Protein AF-A0A914ZZP0-F1 (afdb_monomer)

pLDDT: mean 85.11, std 11.02, range [35.97, 95.25]

Structure (mmCIF, N/CA/C/O backbone):
data_AF-A0A914ZZP0-F1
#
_entry.id   AF-A0A914ZZP0-F1
#
loop_
_atom_site.group_PDB
_atom_site.id
_atom_site.type_symbol
_atom_site.label_atom_id
_atom_site.label_alt_id
_atom_site.label_comp_id
_atom_site.label_asym_id
_atom_site.label_entity_id
_atom_site.label_seq_id
_atom_site.pdbx_PDB_ins_code
_atom_site.Cartn_x
_atom_site.Cartn_y
_atom_site.Cartn_z
_atom_site.occupancy
_atom_site.B_iso_or_equiv
_atom_site.auth_seq_id
_atom_site.auth_comp_id
_atom_site.auth_asym_id
_atom_site.auth_atom_id
_atom_site.pdbx_PDB_model_num
ATOM 1 N N . MET A 1 1 ? -9.131 -0.168 -4.272 1.00 83.88 1 MET A N 1
ATOM 2 C CA . MET A 1 1 ? -9.014 -1.248 -3.265 1.00 83.88 1 MET A CA 1
ATOM 3 C C . MET A 1 1 ? -10.002 -0.970 -2.148 1.00 83.88 1 MET A C 1
ATOM 5 O O . MET A 1 1 ? -10.079 0.170 -1.717 1.00 83.88 1 MET A O 1
ATOM 9 N N . ASN A 1 2 ? -10.750 -1.980 -1.707 1.00 89.81 2 ASN A N 1
ATOM 10 C CA . ASN A 1 2 ? -11.631 -1.887 -0.542 1.00 89.81 2 ASN A CA 1
ATOM 11 C C . ASN A 1 2 ? -11.095 -2.839 0.537 1.00 89.81 2 ASN A C 1
ATOM 13 O O . ASN A 1 2 ? -10.783 -3.990 0.228 1.00 89.81 2 ASN A O 1
ATOM 17 N N . VAL A 1 3 ? -10.937 -2.344 1.760 1.00 90.50 3 VAL A N 1
ATOM 18 C CA . VAL A 1 3 ? -10.485 -3.109 2.919 1.00 90.50 3 VAL A CA 1
ATOM 19 C C . VAL A 1 3 ? -11.496 -2.922 4.034 1.00 90.50 3 VAL A C 1
ATOM 21 O O . VAL A 1 3 ? -11.694 -1.812 4.516 1.00 90.50 3 VAL A O 1
ATOM 24 N N . ASN A 1 4 ? -12.059 -4.037 4.485 1.00 94.06 4 ASN A N 1
ATOM 25 C CA . ASN A 1 4 ? -12.848 -4.094 5.704 1.00 94.06 4 ASN A CA 1
ATOM 26 C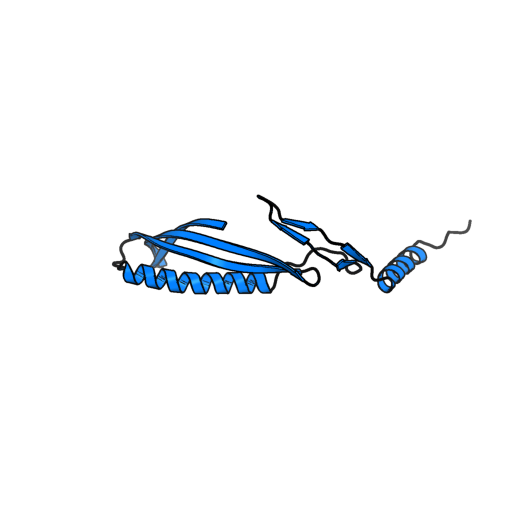 C . ASN A 1 4 ? -12.067 -4.869 6.759 1.00 94.06 4 ASN A C 1
ATOM 28 O O . ASN A 1 4 ? -11.468 -5.904 6.457 1.00 94.06 4 ASN A O 1
ATOM 32 N N . GLY A 1 5 ? -12.059 -4.374 7.990 1.00 92.81 5 GLY A N 1
ATOM 33 C CA . GLY A 1 5 ? -11.268 -4.975 9.055 1.00 92.81 5 GLY A CA 1
ATOM 34 C C . GLY A 1 5 ? -11.779 -4.661 10.449 1.00 92.81 5 GLY A C 1
ATOM 35 O O . GLY A 1 5 ? -12.698 -3.868 10.640 1.00 92.81 5 GLY A O 1
ATOM 36 N N . LEU A 1 6 ? -11.148 -5.301 11.430 1.00 93.44 6 LEU A N 1
ATOM 37 C CA . LEU A 1 6 ? -11.364 -5.046 12.847 1.00 93.44 6 LEU A CA 1
ATOM 38 C C . LEU A 1 6 ? -10.062 -4.556 13.473 1.00 93.44 6 LEU A C 1
ATOM 40 O O . LEU A 1 6 ? -9.005 -5.158 13.284 1.00 93.44 6 LEU A O 1
ATOM 44 N N . ILE A 1 7 ? -10.152 -3.479 14.242 1.00 90.69 7 ILE A N 1
ATOM 45 C CA . ILE A 1 7 ? -9.053 -2.919 15.021 1.00 90.69 7 ILE A CA 1
ATOM 46 C C . ILE A 1 7 ? -9.327 -3.219 16.487 1.00 90.69 7 ILE A C 1
ATOM 48 O O . ILE A 1 7 ? -10.358 -2.827 17.029 1.00 90.69 7 ILE A O 1
ATOM 52 N N . PHE A 1 8 ? -8.386 -3.893 17.139 1.00 90.75 8 PHE A N 1
ATOM 53 C CA . PHE A 1 8 ? -8.476 -4.243 18.552 1.00 90.75 8 PHE A CA 1
ATOM 54 C C . PHE A 1 8 ? -7.493 -3.394 19.352 1.00 90.75 8 PHE A C 1
ATOM 56 O O . PHE A 1 8 ? -6.283 -3.456 19.128 1.00 90.75 8 PHE A O 1
ATOM 63 N N . ILE A 1 9 ? -8.006 -2.629 20.311 1.00 89.19 9 ILE A N 1
ATOM 64 C CA . ILE A 1 9 ? -7.194 -1.832 21.229 1.00 89.19 9 ILE A CA 1
ATOM 65 C C . ILE A 1 9 ? -7.040 -2.600 22.532 1.00 89.19 9 ILE A C 1
ATOM 67 O O . ILE A 1 9 ? -8.022 -3.053 23.125 1.00 89.19 9 ILE A O 1
ATOM 71 N N . TYR A 1 10 ? -5.799 -2.715 22.994 1.00 89.56 10 TYR A N 1
ATOM 72 C CA . TYR A 1 10 ? -5.459 -3.374 24.245 1.00 89.56 10 TYR A CA 1
ATOM 73 C C . TYR A 1 10 ? -4.744 -2.407 25.175 1.00 89.56 10 TYR A C 1
ATOM 75 O O . TYR A 1 10 ? -3.919 -1.611 24.736 1.00 89.56 10 TYR A O 1
ATOM 83 N N . VAL A 1 11 ? -5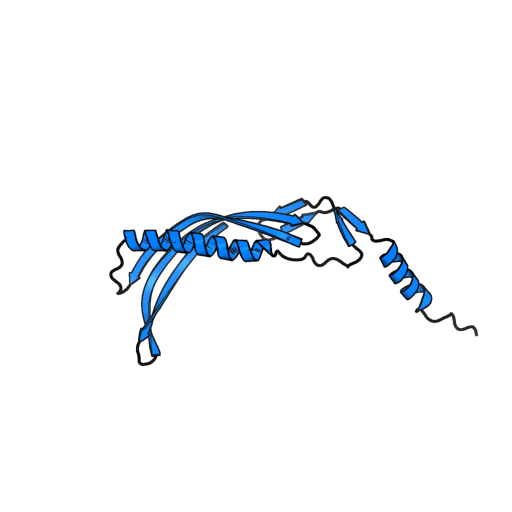.049 -2.518 26.462 1.00 87.62 11 VAL A N 1
ATOM 84 C CA . VAL A 1 11 ? -4.380 -1.795 27.540 1.00 87.62 11 VAL A CA 1
ATOM 85 C C . VAL A 1 11 ? -3.600 -2.808 28.370 1.00 87.62 11 VAL A C 1
ATOM 87 O O . VAL A 1 11 ? -4.066 -3.928 28.604 1.00 87.62 11 VAL A O 1
ATOM 90 N N . PHE A 1 12 ? -2.401 -2.415 28.784 1.00 88.19 12 PHE A N 1
ATOM 91 C CA . PHE A 1 12 ? -1.553 -3.188 29.681 1.00 88.19 12 PHE A CA 1
ATOM 92 C C . PHE A 1 12 ? -1.611 -2.552 31.067 1.00 88.19 12 PHE A C 1
ATOM 94 O O . PHE A 1 12 ? -1.337 -1.364 31.211 1.00 88.19 12 PHE A O 1
ATOM 101 N N . ASN A 1 13 ? -1.980 -3.342 32.074 1.00 84.62 13 ASN A N 1
ATOM 102 C CA . ASN A 1 13 ? -1.911 -2.911 33.472 1.00 84.62 13 ASN A CA 1
ATOM 103 C C . ASN A 1 13 ? -0.490 -3.103 34.032 1.00 84.62 13 ASN A C 1
ATOM 105 O O . ASN A 1 13 ? 0.334 -3.769 33.408 1.00 84.62 13 ASN A O 1
ATOM 109 N N . GLU A 1 14 ? -0.228 -2.594 35.241 1.00 81.75 14 GLU A N 1
ATOM 110 C CA . GLU A 1 14 ? 1.070 -2.693 35.942 1.00 81.75 14 GLU A CA 1
ATOM 111 C C . GLU A 1 14 ? 1.612 -4.133 36.033 1.00 81.75 14 GLU A C 1
ATOM 113 O O . GLU A 1 14 ? 2.813 -4.362 35.926 1.00 81.75 14 GLU A O 1
ATOM 118 N N . ASN A 1 15 ? 0.723 -5.129 36.098 1.00 84.31 15 ASN A N 1
ATOM 119 C CA . ASN A 1 15 ? 1.085 -6.552 36.113 1.00 84.31 15 ASN A CA 1
ATOM 120 C C . ASN A 1 15 ? 1.323 -7.150 34.708 1.00 84.31 15 ASN A C 1
ATOM 122 O O . ASN A 1 15 ? 1.312 -8.368 34.551 1.00 84.31 15 ASN A O 1
ATOM 126 N N . SER A 1 16 ? 1.461 -6.323 33.665 1.00 80.31 16 SER A N 1
ATOM 127 C CA . SER A 1 16 ? 1.599 -6.729 32.252 1.00 80.31 16 SER A CA 1
ATOM 128 C C . SER A 1 16 ? 0.444 -7.578 31.696 1.00 80.31 16 SER A C 1
ATOM 130 O O . SER A 1 16 ? 0.549 -8.172 30.623 1.00 80.31 16 SER A O 1
ATOM 132 N N . VAL A 1 17 ? -0.695 -7.624 32.392 1.00 85.62 17 VAL A N 1
ATOM 133 C CA . VAL A 1 17 ? -1.891 -8.323 31.915 1.00 85.62 17 VAL A CA 1
ATOM 134 C C . VAL A 1 17 ? -2.544 -7.490 30.815 1.00 85.62 17 VAL A C 1
ATOM 136 O O . VAL A 1 17 ? -2.946 -6.346 31.038 1.00 85.62 17 VAL A O 1
ATOM 139 N N . ARG A 1 18 ? -2.656 -8.084 29.623 1.00 87.56 18 ARG A N 1
ATOM 140 C CA . ARG A 1 18 ? -3.298 -7.489 28.448 1.00 87.56 18 ARG A CA 1
ATOM 141 C C . ARG A 1 18 ? -4.816 -7.588 28.581 1.00 87.56 18 ARG A C 1
ATOM 143 O O . ARG A 1 18 ? -5.365 -8.687 28.579 1.00 87.56 18 ARG A O 1
ATOM 150 N N . ARG A 1 19 ? -5.505 -6.449 28.618 1.00 86.50 19 ARG A N 1
ATOM 151 C CA . ARG A 1 19 ? -6.971 -6.384 28.580 1.00 86.50 19 ARG A CA 1
ATOM 152 C C . ARG A 1 19 ? -7.431 -5.686 27.310 1.00 86.50 19 ARG A C 1
ATOM 154 O O . ARG A 1 19 ? -6.927 -4.622 26.964 1.00 86.50 19 ARG A O 1
ATOM 161 N N . GLN A 1 20 ? -8.399 -6.276 26.613 1.00 87.62 20 GLN A N 1
ATOM 162 C CA . GLN A 1 20 ? -9.037 -5.618 25.476 1.00 87.62 20 GLN A CA 1
ATOM 163 C C . GLN A 1 20 ? -9.868 -4.438 25.976 1.00 87.62 20 GLN A C 1
ATOM 165 O O . GLN A 1 20 ? -10.726 -4.594 26.846 1.00 87.62 20 GLN A O 1
ATOM 170 N N . ALA A 1 21 ? -9.594 -3.265 25.427 1.00 87.12 21 ALA A N 1
ATOM 171 C CA . ALA A 1 21 ? -10.208 -2.020 25.846 1.00 87.12 21 ALA A CA 1
ATOM 172 C C . ALA A 1 21 ? -11.302 -1.570 24.871 1.00 87.12 21 ALA A C 1
ATOM 174 O O . ALA A 1 21 ? -12.359 -1.117 25.314 1.00 87.12 21 ALA A O 1
ATOM 175 N N . ALA A 1 22 ? -11.092 -1.767 23.565 1.00 89.25 22 ALA A N 1
ATOM 176 C CA . ALA A 1 22 ? -12.081 -1.468 22.533 1.00 89.25 22 ALA A CA 1
ATOM 177 C C . ALA A 1 22 ? -11.863 -2.284 21.249 1.00 89.25 22 ALA A C 1
ATOM 179 O O . ALA A 1 22 ? -10.765 -2.782 20.991 1.00 89.25 22 ALA A O 1
ATOM 180 N N . VAL A 1 23 ? -12.921 -2.391 20.447 1.00 91.94 23 VAL A N 1
ATOM 181 C CA . VAL A 1 23 ? -12.940 -2.944 19.091 1.00 91.94 23 VAL A CA 1
ATOM 182 C C . VAL A 1 23 ? -13.608 -1.940 18.166 1.00 91.94 23 VAL A C 1
ATOM 184 O O . VAL A 1 23 ? -14.732 -1.504 18.433 1.00 91.94 23 VAL A O 1
ATOM 187 N N . PHE A 1 24 ? -12.939 -1.634 17.060 1.00 92.44 24 PHE A N 1
ATOM 188 C CA . PHE A 1 24 ? -13.458 -0.787 15.995 1.00 92.44 24 PHE A CA 1
ATOM 189 C C . PHE A 1 24 ? -13.586 -1.569 14.695 1.00 92.44 24 PHE A C 1
ATOM 191 O O . PHE A 1 24 ? -12.719 -2.374 14.363 1.00 92.44 24 PHE A O 1
ATOM 198 N N . GLY A 1 25 ? -14.656 -1.314 13.954 1.00 93.25 25 GLY A N 1
ATOM 199 C CA . GLY A 1 25 ? -14.767 -1.684 12.553 1.00 93.25 25 GLY A CA 1
ATOM 200 C C . GLY A 1 25 ? -14.069 -0.638 11.697 1.00 93.25 25 GLY A C 1
ATOM 201 O O . GLY A 1 25 ? -14.241 0.556 11.932 1.00 93.25 25 GLY A O 1
ATOM 202 N N . LEU A 1 26 ? -13.293 -1.093 10.721 1.00 94.69 26 LEU A N 1
ATOM 203 C CA . LEU A 1 26 ? -12.643 -0.268 9.710 1.00 94.69 26 LEU A CA 1
ATOM 204 C C . LEU A 1 26 ? -13.269 -0.572 8.349 1.00 94.69 26 LEU A C 1
ATOM 206 O O . LEU A 1 26 ? -13.280 -1.732 7.940 1.00 94.69 26 LEU A O 1
ATOM 210 N N . ASP A 1 27 ? -13.715 0.467 7.650 1.00 94.62 27 ASP A N 1
ATOM 211 C CA . ASP A 1 27 ? -14.065 0.436 6.226 1.00 94.62 27 ASP A CA 1
ATOM 212 C C . ASP A 1 27 ? -13.192 1.462 5.494 1.00 94.62 27 ASP A C 1
ATOM 214 O O . ASP A 1 27 ? -13.243 2.667 5.764 1.00 94.62 27 ASP A O 1
ATOM 218 N N . LEU A 1 28 ? -12.348 0.968 4.593 1.00 94.06 28 LEU A N 1
ATOM 219 C CA . LEU A 1 28 ? -11.346 1.743 3.881 1.00 94.06 28 LEU A CA 1
ATOM 220 C C . LEU A 1 28 ? -11.484 1.535 2.376 1.00 94.06 28 LEU A C 1
ATOM 222 O O . LEU A 1 28 ? -11.455 0.411 1.877 1.00 94.06 28 LEU A O 1
ATOM 226 N N . VAL A 1 29 ? -11.544 2.638 1.632 1.00 94.69 29 VAL A N 1
ATOM 227 C CA . VAL A 1 29 ? -11.458 2.649 0.171 1.00 94.69 29 VAL A CA 1
ATOM 228 C C . VAL A 1 29 ? -10.250 3.478 -0.234 1.00 94.69 29 VAL A C 1
ATOM 230 O O . VAL A 1 29 ? -10.070 4.613 0.207 1.00 94.69 29 VAL A O 1
ATO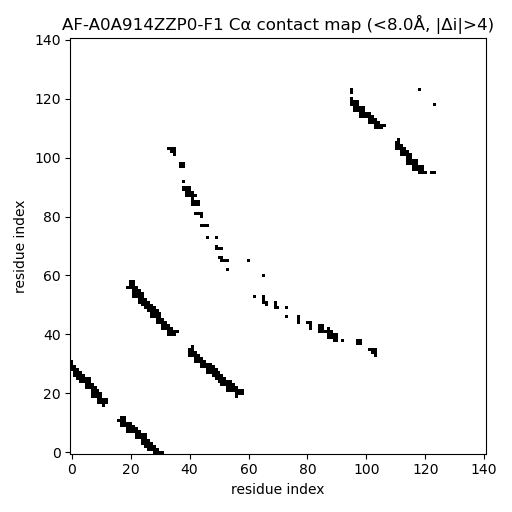M 233 N N . ALA A 1 30 ? -9.397 2.873 -1.052 1.00 93.31 30 ALA A N 1
ATOM 234 C CA . ALA A 1 30 ? -8.140 3.447 -1.491 1.00 93.31 30 ALA A CA 1
ATOM 235 C C . ALA A 1 30 ? -7.968 3.313 -3.001 1.00 93.31 30 ALA A C 1
ATOM 237 O O . ALA A 1 30 ? -8.109 2.223 -3.564 1.00 93.31 30 ALA A O 1
ATOM 238 N N . ASP A 1 31 ? -7.567 4.402 -3.632 1.00 91.88 31 ASP A N 1
ATOM 239 C CA . ASP A 1 31 ? -7.214 4.482 -5.037 1.00 91.88 31 ASP A CA 1
ATOM 240 C C . ASP A 1 31 ? -5.696 4.462 -5.167 1.00 91.88 31 ASP A C 1
ATOM 242 O O . ASP A 1 31 ? -4.980 5.171 -4.462 1.00 91.88 31 ASP A O 1
ATOM 246 N N . THR A 1 32 ? -5.183 3.590 -6.032 1.00 89.06 32 THR A N 1
ATOM 247 C CA . THR A 1 32 ? -3.742 3.392 -6.214 1.00 89.06 32 THR A CA 1
ATOM 248 C C . THR A 1 32 ? -3.366 3.687 -7.651 1.00 89.06 32 THR A C 1
ATOM 250 O O . THR A 1 32 ? -3.980 3.174 -8.581 1.00 89.06 32 THR A O 1
ATOM 253 N N . THR A 1 33 ? -2.320 4.483 -7.827 1.00 89.31 33 THR A N 1
ATOM 254 C CA . THR A 1 33 ? -1.711 4.770 -9.124 1.00 89.31 33 THR A CA 1
ATOM 255 C C . THR A 1 33 ? -0.265 4.309 -9.088 1.00 89.31 33 THR A C 1
ATOM 257 O O . THR A 1 33 ? 0.481 4.675 -8.180 1.00 89.31 33 THR A O 1
ATOM 260 N N . LEU A 1 34 ? 0.130 3.478 -10.049 1.00 89.69 34 LEU A N 1
ATOM 261 C CA . LEU A 1 34 ? 1.498 2.986 -10.183 1.00 89.69 34 LEU A CA 1
ATOM 262 C C . LEU A 1 34 ? 2.090 3.478 -11.506 1.00 89.69 34 LEU A C 1
ATOM 264 O O . LEU A 1 34 ? 1.382 3.580 -12.504 1.00 89.69 34 LEU A O 1
ATOM 268 N N . HIS A 1 35 ? 3.383 3.780 -11.520 1.00 88.75 35 HIS A N 1
ATOM 269 C CA . HIS A 1 35 ? 4.111 4.180 -12.723 1.00 88.75 35 HIS A CA 1
ATOM 270 C C . HIS A 1 35 ? 5.559 3.697 -12.667 1.00 88.75 35 HIS A C 1
ATOM 272 O O . HIS A 1 35 ? 6.102 3.443 -11.594 1.00 88.75 35 HIS A O 1
ATOM 278 N N . VAL A 1 36 ? 6.206 3.580 -13.825 1.00 89.25 36 VAL A N 1
ATOM 279 C CA . VAL A 1 36 ? 7.592 3.104 -13.915 1.00 89.25 36 VAL A CA 1
ATOM 280 C C . VAL A 1 36 ? 8.535 4.259 -14.209 1.00 89.25 36 VAL A C 1
ATOM 282 O O . VAL A 1 36 ? 8.320 5.036 -15.138 1.00 89.25 36 VAL A O 1
ATOM 285 N N . LYS A 1 37 ? 9.612 4.362 -13.429 1.00 87.31 37 LYS A N 1
ATOM 286 C CA . LYS A 1 37 ? 10.679 5.346 -13.621 1.00 87.31 37 LYS A CA 1
ATOM 287 C C . LYS A 1 37 ? 12.030 4.685 -13.392 1.00 87.31 37 LYS A C 1
ATOM 289 O O . LYS A 1 37 ? 12.282 4.175 -12.309 1.00 87.31 37 LYS A O 1
ATOM 294 N N . LYS A 1 38 ? 12.917 4.734 -14.394 1.00 83.81 38 LYS A N 1
ATOM 295 C CA . LYS A 1 38 ? 14.291 4.189 -14.312 1.00 83.81 38 LYS A CA 1
ATOM 296 C C . LYS A 1 38 ? 14.334 2.753 -13.759 1.00 83.81 38 LYS A C 1
ATOM 298 O O . LYS A 1 38 ? 15.117 2.457 -12.866 1.00 83.81 38 LYS A O 1
ATOM 303 N N . SER A 1 39 ? 13.460 1.888 -14.274 1.00 85.50 39 SER A N 1
ATOM 304 C CA . SER A 1 39 ? 13.354 0.485 -13.843 1.00 85.50 39 SER A CA 1
ATOM 305 C C . SER A 1 39 ? 12.891 0.274 -12.398 1.00 85.50 39 SER A C 1
ATOM 307 O O . SER A 1 39 ? 13.017 -0.826 -11.872 1.00 85.50 39 SER A O 1
ATOM 309 N N . THR A 1 40 ? 12.308 1.293 -11.772 1.00 89.94 40 THR A N 1
ATOM 310 C CA . THR A 1 40 ? 11.641 1.194 -10.473 1.00 89.94 40 THR A CA 1
ATOM 311 C C . THR A 1 40 ? 10.155 1.455 -10.660 1.00 89.94 40 THR A C 1
ATOM 313 O O . THR A 1 40 ? 9.763 2.424 -11.315 1.00 89.94 40 THR A O 1
ATOM 316 N N . ILE A 1 41 ? 9.322 0.593 -10.084 1.00 91.19 41 ILE A N 1
ATOM 317 C CA . ILE A 1 41 ? 7.880 0.801 -9.988 1.00 91.19 41 ILE A CA 1
ATOM 318 C C . ILE A 1 41 ? 7.631 1.702 -8.784 1.00 91.19 41 ILE A C 1
ATOM 320 O O . ILE A 1 41 ? 7.907 1.329 -7.647 1.00 91.19 41 ILE A O 1
ATOM 324 N N . LEU A 1 42 ? 7.117 2.893 -9.047 1.00 92.81 42 LEU A N 1
ATOM 325 C CA . LEU A 1 42 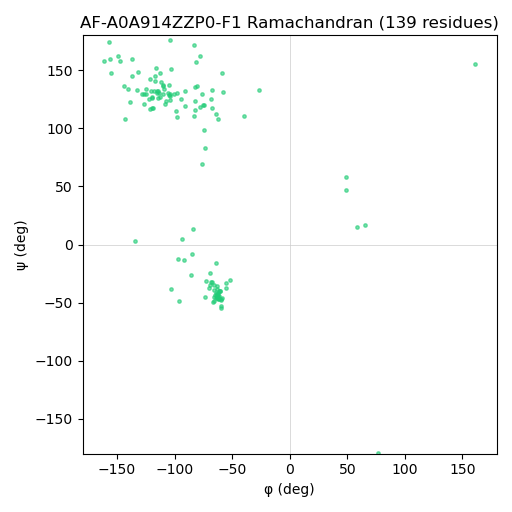? 6.720 3.873 -8.051 1.00 92.81 42 LEU A CA 1
ATOM 326 C C . LEU A 1 42 ? 5.202 3.868 -7.921 1.00 92.81 42 LEU A C 1
ATOM 328 O O . LEU A 1 42 ? 4.485 3.588 -8.884 1.00 92.81 42 LEU A O 1
ATOM 332 N N . GLY A 1 43 ? 4.707 4.214 -6.741 1.00 91.56 43 GLY A N 1
ATOM 333 C CA . GLY A 1 43 ? 3.276 4.256 -6.483 1.00 91.56 43 GLY A CA 1
ATOM 334 C C . GLY A 1 43 ? 2.834 5.475 -5.695 1.00 91.56 43 GLY A C 1
ATOM 335 O O . GLY A 1 43 ? 3.617 6.117 -4.995 1.00 91.56 43 GLY A O 1
ATOM 336 N N . LYS A 1 44 ? 1.543 5.767 -5.799 1.00 93.06 44 LYS A N 1
ATOM 337 C CA . LYS A 1 44 ? 0.834 6.713 -4.947 1.00 93.06 44 LYS A CA 1
ATOM 338 C C . LYS A 1 44 ? -0.544 6.155 -4.621 1.00 93.06 44 LYS A C 1
ATOM 340 O O . LYS A 1 44 ? -1.263 5.704 -5.511 1.00 93.06 44 LYS A O 1
ATOM 345 N N . VAL A 1 45 ? -0.898 6.226 -3.349 1.00 93.19 45 VAL A N 1
ATOM 346 C CA . VAL A 1 45 ? -2.198 5.875 -2.794 1.00 93.19 45 VAL A CA 1
ATOM 347 C C . VAL A 1 45 ? -2.909 7.138 -2.329 1.00 93.19 45 VAL A C 1
ATOM 349 O O . VAL A 1 45 ? -2.316 8.017 -1.694 1.00 93.19 45 VAL A O 1
ATOM 352 N N . THR A 1 46 ? -4.199 7.199 -2.626 1.00 94.56 46 THR A N 1
ATOM 353 C CA . THR A 1 46 ? -5.137 8.183 -2.098 1.00 94.56 46 THR A CA 1
ATOM 354 C C . THR A 1 46 ? -6.267 7.436 -1.406 1.00 94.56 46 THR A C 1
ATOM 356 O O . THR A 1 46 ? -6.877 6.553 -2.000 1.00 94.56 46 THR A O 1
ATOM 359 N N . LEU A 1 47 ? -6.528 7.756 -0.142 1.00 93.25 47 LEU A N 1
ATOM 360 C CA . LEU A 1 47 ? -7.661 7.207 0.593 1.00 93.25 47 LEU A CA 1
ATOM 361 C C . LEU A 1 47 ? -8.902 8.031 0.245 1.00 93.25 47 LEU A C 1
ATOM 363 O O . LEU A 1 47 ? -8.987 9.202 0.603 1.00 93.25 47 LEU A O 1
ATOM 367 N N . SER A 1 48 ? -9.844 7.433 -0.480 1.00 92.81 48 SER A N 1
ATOM 368 C CA . SER A 1 48 ? -11.120 8.063 -0.835 1.00 92.81 48 SER A CA 1
ATOM 369 C C . SER A 1 48 ? -12.173 7.891 0.257 1.00 92.81 48 SER A C 1
ATOM 371 O O . SER A 1 48 ? -13.059 8.733 0.394 1.00 92.81 48 SER A O 1
ATOM 373 N N . ARG A 1 49 ? -12.062 6.836 1.073 1.00 93.44 49 ARG A N 1
ATOM 374 C CA . ARG A 1 49 ? -12.889 6.642 2.267 1.00 93.44 49 ARG A CA 1
ATOM 375 C C . ARG A 1 49 ? -12.081 6.002 3.384 1.00 93.44 49 ARG A C 1
ATOM 377 O O . ARG A 1 49 ? -11.361 5.035 3.153 1.00 93.44 49 ARG A O 1
ATOM 384 N N . PHE A 1 50 ? -12.254 6.513 4.595 1.00 94.69 50 PHE A N 1
ATOM 385 C CA . PHE A 1 50 ? -11.730 5.915 5.814 1.00 94.69 50 PHE A CA 1
ATOM 386 C C . PHE A 1 50 ? -12.759 6.116 6.922 1.00 94.69 50 PHE A C 1
ATOM 388 O O . PHE A 1 50 ? -12.984 7.240 7.364 1.00 94.69 50 PHE A O 1
ATOM 395 N N . HIS A 1 51 ? -13.425 5.042 7.329 1.00 93.69 51 HIS A N 1
ATOM 396 C CA . HIS A 1 51 ? -14.475 5.093 8.335 1.00 93.69 51 HIS A CA 1
ATOM 397 C C . HIS A 1 51 ? -14.161 4.135 9.480 1.00 93.69 51 HIS A C 1
ATOM 399 O O . HIS A 1 51 ? -13.878 2.955 9.256 1.00 93.69 51 HIS A O 1
ATOM 405 N N . LEU A 1 52 ? -14.228 4.661 10.703 1.00 92.94 52 LEU A N 1
ATOM 406 C CA . LEU A 1 52 ? -14.154 3.887 11.931 1.00 92.94 52 LEU A CA 1
ATOM 407 C C . LEU A 1 52 ? -15.524 3.862 12.594 1.00 92.94 52 LEU A C 1
ATOM 409 O O . LEU A 1 52 ? -16.167 4.896 12.747 1.00 92.94 52 LEU A O 1
ATOM 413 N N . SER A 1 53 ? -15.939 2.677 13.024 1.00 91.25 53 SER A N 1
ATOM 414 C CA . SER A 1 53 ? -17.167 2.475 13.791 1.00 91.25 53 SER A CA 1
ATOM 415 C C . SER A 1 53 ? -16.845 1.750 15.090 1.00 91.25 53 SER A C 1
ATOM 417 O O . SER A 1 53 ?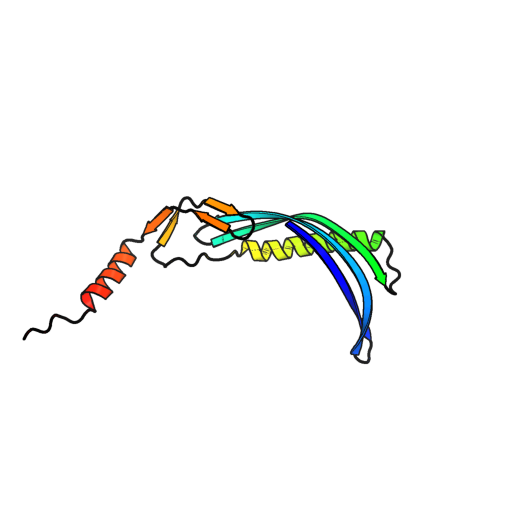 -16.097 0.772 15.103 1.00 91.25 53 SER A O 1
ATOM 419 N N . LYS A 1 54 ? -17.379 2.223 16.214 1.00 88.25 54 LYS A N 1
ATOM 420 C CA . LYS A 1 54 ? -17.207 1.551 17.504 1.00 88.25 54 LYS A CA 1
ATOM 421 C C . LYS A 1 54 ? -18.096 0.308 17.544 1.00 88.25 54 LYS A C 1
ATOM 423 O O . LYS A 1 54 ? -19.310 0.418 17.438 1.00 88.25 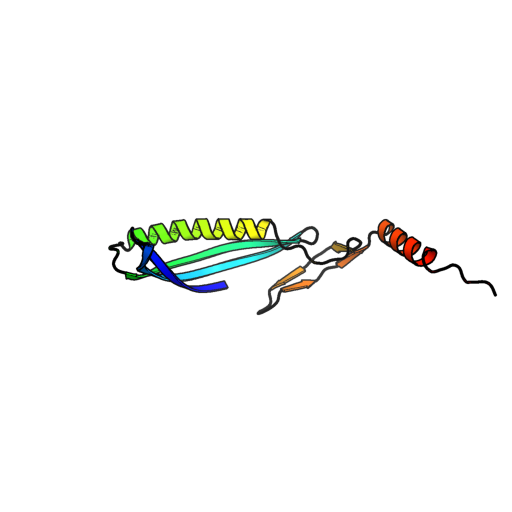54 LYS A O 1
ATOM 428 N N . ILE A 1 55 ? -17.499 -0.871 17.721 1.00 87.50 55 ILE A N 1
ATOM 429 C CA . ILE A 1 55 ? -18.248 -2.137 17.801 1.00 87.50 55 ILE A CA 1
ATOM 430 C C . ILE A 1 55 ? -18.501 -2.516 19.258 1.00 87.50 55 ILE A C 1
ATOM 432 O O . ILE A 1 55 ? -19.610 -2.875 19.637 1.00 87.50 55 ILE A O 1
ATOM 436 N N . SER A 1 56 ? -17.461 -2.471 20.089 1.00 81.00 56 SER A N 1
ATOM 437 C CA . SER A 1 56 ? -17.558 -2.807 21.513 1.00 81.00 56 SER A CA 1
ATOM 438 C C . SER A 1 56 ? -16.374 -2.230 22.278 1.00 81.00 56 SER A C 1
ATOM 440 O O . SER A 1 56 ? -15.326 -1.955 21.700 1.00 81.00 56 SER A O 1
ATOM 442 N N . GLY A 1 57 ? -16.505 -2.037 23.586 1.00 75.50 57 GLY A N 1
ATOM 443 C CA . GLY A 1 57 ? -15.392 -1.564 24.399 1.00 75.50 57 GLY A CA 1
ATOM 444 C C . GLY A 1 57 ? -15.836 -0.979 25.723 1.00 75.50 57 GLY A C 1
ATOM 445 O O . GLY A 1 57 ? -16.955 -0.496 25.855 1.00 75.50 57 GLY A O 1
ATOM 446 N N . ASN A 1 58 ? -14.928 -1.011 26.691 1.00 69.88 58 ASN A N 1
ATOM 447 C CA . ASN A 1 58 ? -15.153 -0.476 28.031 1.00 69.88 58 ASN A CA 1
ATOM 448 C C . ASN A 1 58 ? -14.661 0.978 28.165 1.00 69.88 58 ASN A C 1
ATOM 450 O O . ASN A 1 58 ? -14.660 1.523 29.265 1.00 69.88 58 ASN A O 1
ATOM 454 N N . ILE A 1 59 ? -14.204 1.580 27.058 1.00 73.88 59 ILE A N 1
ATOM 455 C CA . ILE A 1 59 ? -13.802 2.985 26.976 1.00 73.88 59 ILE A CA 1
ATOM 456 C C . ILE A 1 59 ? -15.000 3.811 26.480 1.00 73.88 59 ILE A C 1
ATOM 458 O O . ILE A 1 59 ? -15.580 3.537 25.419 1.00 73.88 59 ILE A O 1
ATOM 462 N N . GLY A 1 60 ? -15.371 4.833 27.250 1.00 71.81 60 GLY A N 1
ATOM 463 C CA . GLY A 1 60 ? -16.398 5.812 26.898 1.00 71.81 60 GLY A CA 1
ATOM 464 C C . GLY A 1 60 ? -15.894 6.825 25.873 1.00 71.81 60 GLY A C 1
ATOM 465 O O . GLY A 1 60 ? -15.683 7.971 26.227 1.00 71.81 60 GLY A O 1
ATOM 466 N N . ILE A 1 61 ? -15.662 6.379 24.637 1.00 79.75 61 ILE A N 1
ATOM 467 C CA . ILE A 1 61 ? -15.349 7.250 23.492 1.00 79.75 61 ILE A CA 1
ATOM 468 C C . ILE A 1 61 ? -16.655 7.631 22.793 1.00 79.75 61 ILE A C 1
ATOM 470 O O . ILE A 1 61 ? -17.482 6.735 22.557 1.00 79.75 61 ILE A O 1
ATOM 474 N N . THR A 1 62 ? -16.806 8.923 22.512 1.00 86.00 62 THR A N 1
ATOM 475 C CA . THR A 1 62 ? -17.896 9.548 21.744 1.00 86.00 62 THR A CA 1
ATOM 476 C C . THR A 1 62 ? -17.712 9.351 20.239 1.00 86.00 62 THR A C 1
ATOM 478 O O . THR A 1 62 ? -16.617 9.038 19.774 1.00 86.00 62 THR A O 1
ATOM 481 N N . ASP A 1 63 ? -18.775 9.527 19.457 1.00 85.50 63 ASP A N 1
ATOM 482 C CA . ASP A 1 63 ? -18.689 9.357 18.003 1.00 85.50 63 ASP A CA 1
ATOM 483 C C . ASP A 1 63 ? -17.844 10.463 17.347 1.00 85.50 63 ASP A C 1
ATOM 485 O O . ASP A 1 63 ? -17.107 10.186 16.397 1.00 85.50 63 ASP A O 1
ATOM 489 N N . GLU A 1 64 ? -17.857 11.684 17.895 1.00 89.06 64 GLU A N 1
ATOM 490 C CA . GLU A 1 64 ? -16.967 12.771 17.478 1.00 89.06 64 GLU A CA 1
ATOM 491 C C . GLU A 1 64 ? -15.486 12.401 17.654 1.00 89.06 64 GLU A C 1
ATOM 493 O O . GLU A 1 64 ? -14.706 12.517 16.711 1.00 89.06 64 GLU A O 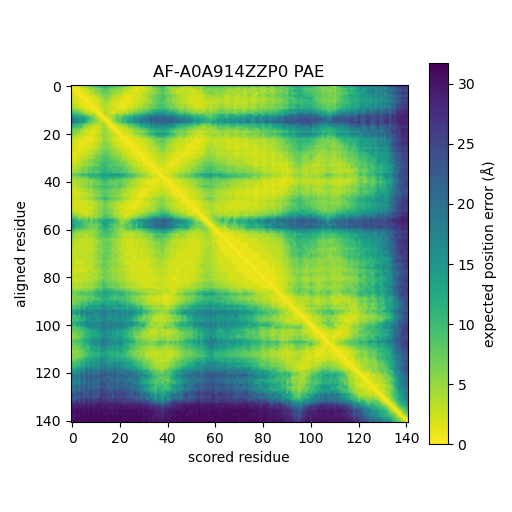1
ATOM 498 N N . GLU A 1 65 ? -15.097 11.867 18.816 1.00 88.38 65 GLU A N 1
ATOM 499 C CA . GLU A 1 65 ? -13.713 11.435 19.062 1.00 88.38 65 GLU A CA 1
ATOM 500 C C . GLU A 1 65 ? -13.287 10.293 18.125 1.00 88.38 65 GLU A C 1
ATOM 502 O O . GLU A 1 65 ? -12.139 10.242 17.678 1.00 88.38 65 GLU A O 1
ATOM 507 N N . VAL A 1 66 ? -14.198 9.371 17.792 1.00 89.44 66 VAL A N 1
ATOM 508 C CA . VAL A 1 66 ? -13.925 8.315 16.801 1.00 89.44 66 VAL A CA 1
ATOM 509 C C . VAL A 1 66 ? -13.721 8.910 15.408 1.00 89.44 66 VAL A C 1
ATOM 511 O O . VAL A 1 66 ? -12.836 8.455 14.682 1.00 89.44 66 VAL A O 1
ATOM 514 N N . SER A 1 67 ? -14.497 9.930 15.040 1.00 90.38 67 SER A N 1
ATOM 515 C CA . SER A 1 67 ? -14.351 10.640 13.767 1.00 90.38 67 SER A CA 1
ATOM 516 C C . SER A 1 67 ? -13.013 11.381 13.673 1.00 90.38 67 SER A C 1
ATOM 518 O O . SER A 1 67 ? -12.321 11.270 12.659 1.00 90.38 67 SER A O 1
ATOM 520 N N . ASP A 1 68 ? -12.596 12.068 14.737 1.00 92.38 68 ASP A N 1
ATOM 521 C CA . ASP A 1 68 ? -11.300 12.755 14.789 1.00 92.38 68 ASP A CA 1
ATOM 522 C C . ASP A 1 68 ? -10.132 11.764 14.684 1.00 92.38 68 ASP A C 1
ATOM 524 O O . ASP A 1 68 ? -9.178 11.971 13.924 1.00 92.38 68 ASP A O 1
ATOM 528 N N . LEU A 1 69 ? -10.231 10.629 15.387 1.00 89.62 69 LEU A N 1
ATOM 529 C CA . LEU A 1 69 ? -9.272 9.532 15.263 1.00 89.62 69 LEU A CA 1
ATOM 530 C C . LEU A 1 69 ? -9.249 8.957 13.844 1.00 89.62 69 LEU A C 1
ATOM 532 O O . LEU A 1 69 ? -8.171 8.640 13.335 1.00 89.62 69 LEU A O 1
ATOM 536 N N . ALA A 1 70 ? -10.406 8.820 13.193 1.00 91.75 70 ALA A N 1
ATOM 537 C CA . ALA A 1 70 ? -10.501 8.341 11.818 1.00 91.75 70 ALA A CA 1
ATOM 538 C C . ALA A 1 70 ? -9.793 9.294 10.847 1.00 91.75 70 ALA A C 1
ATOM 540 O O . ALA A 1 70 ? -8.997 8.845 10.021 1.00 91.75 70 ALA A O 1
ATOM 541 N N . LEU A 1 71 ? -10.005 10.603 10.994 1.00 93.50 71 LEU A N 1
ATOM 542 C CA . LEU A 1 71 ? -9.337 11.613 10.180 1.00 93.50 71 LEU A CA 1
ATOM 543 C C . LEU A 1 71 ? -7.814 11.534 10.349 1.00 93.50 71 LEU A C 1
ATOM 545 O O . LEU A 1 71 ? -7.099 11.315 9.369 1.00 93.50 71 LEU A O 1
ATOM 549 N N . LEU A 1 72 ? -7.323 11.611 11.589 1.00 93.81 72 LEU A N 1
ATOM 550 C CA . LEU A 1 72 ? -5.889 11.581 11.880 1.00 93.81 72 LEU A CA 1
ATOM 551 C C . LEU A 1 72 ? -5.230 10.285 11.385 1.00 93.81 72 LEU A C 1
ATOM 553 O O . LEU A 1 72 ? -4.183 10.310 10.734 1.00 93.81 72 LEU A O 1
ATOM 557 N N . SER A 1 73 ? -5.844 9.137 11.677 1.00 92.38 73 SER A N 1
ATOM 558 C CA . SER A 1 73 ? -5.304 7.838 11.270 1.00 92.38 73 SER A CA 1
ATOM 559 C C . SER A 1 73 ? -5.296 7.664 9.751 1.00 92.38 73 SER A C 1
ATOM 561 O O . SER A 1 73 ? -4.335 7.100 9.224 1.00 92.38 73 SER A O 1
ATOM 563 N N . SER A 1 74 ? -6.288 8.205 9.036 1.00 94.62 74 SER A N 1
ATOM 564 C CA . SER A 1 74 ? -6.309 8.189 7.571 1.00 94.62 74 SER A CA 1
ATOM 565 C C . SER A 1 74 ? -5.129 8.965 6.974 1.00 94.62 74 SER A C 1
ATOM 567 O O . SER A 1 74 ? -4.420 8.446 6.107 1.00 94.62 74 SER A O 1
ATOM 569 N N . GLU A 1 75 ? -4.835 10.162 7.487 1.00 95.00 75 GLU A N 1
ATOM 570 C CA . GLU A 1 75 ? -3.721 10.982 7.008 1.00 95.00 75 GLU A CA 1
ATOM 571 C C . GLU A 1 75 ? -2.373 10.320 7.298 1.00 95.00 75 GLU A C 1
ATOM 573 O O . GLU A 1 75 ? -1.506 10.234 6.419 1.00 95.00 75 GLU A O 1
ATOM 578 N N . MET A 1 76 ? -2.208 9.801 8.520 1.00 94.88 76 MET A N 1
ATOM 579 C CA . MET A 1 76 ? -1.000 9.087 8.925 1.00 94.88 76 MET A CA 1
ATOM 580 C C . MET A 1 76 ? -0.776 7.840 8.067 1.00 94.88 76 MET A C 1
ATOM 582 O O . MET A 1 76 ? 0.331 7.642 7.560 1.00 94.88 76 MET A O 1
ATOM 586 N N . LEU A 1 77 ? -1.815 7.025 7.856 1.00 93.12 77 LEU A N 1
ATOM 587 C CA . LEU A 1 77 ? -1.736 5.810 7.049 1.00 93.12 77 LEU A CA 1
ATOM 588 C C . LEU A 1 77 ? -1.421 6.136 5.587 1.00 93.12 77 LEU A C 1
ATOM 590 O O . LEU A 1 77 ? -0.518 5.533 5.006 1.00 93.12 77 LEU A O 1
ATOM 594 N N . GLN A 1 78 ? -2.108 7.120 5.000 1.00 94.88 78 GLN A N 1
ATOM 595 C CA . GLN A 1 78 ? -1.849 7.551 3.629 1.00 94.88 78 GLN A CA 1
ATOM 596 C C . GLN A 1 78 ? -0.403 8.028 3.466 1.00 94.88 78 GLN A C 1
ATOM 598 O O . GLN A 1 78 ? 0.270 7.641 2.509 1.00 94.88 78 GLN A O 1
ATOM 603 N N . LYS A 1 79 ? 0.096 8.855 4.391 1.00 95.25 79 LYS A N 1
ATOM 604 C CA . LYS A 1 79 ? 1.478 9.348 4.361 1.00 95.25 79 LYS A CA 1
ATOM 605 C C . LYS A 1 79 ? 2.483 8.208 4.503 1.00 95.25 79 LYS A C 1
ATOM 607 O O . LYS A 1 79 ? 3.452 8.160 3.749 1.00 95.25 79 LYS A O 1
ATOM 612 N N . PHE A 1 80 ? 2.240 7.280 5.426 1.00 93.81 80 PHE A N 1
ATOM 613 C CA . PHE A 1 80 ? 3.093 6.115 5.634 1.00 93.81 80 PHE A CA 1
ATOM 614 C C . PHE A 1 80 ? 3.192 5.254 4.371 1.00 93.81 80 PHE A C 1
ATOM 616 O O . PHE A 1 80 ? 4.292 5.006 3.877 1.00 93.81 80 PHE A O 1
ATOM 623 N N . VAL A 1 81 ? 2.048 4.861 3.803 1.00 92.12 81 VAL A N 1
ATOM 624 C CA . VAL A 1 81 ? 2.000 4.034 2.590 1.00 92.12 81 VAL A CA 1
ATOM 625 C C . VAL A 1 81 ? 2.650 4.763 1.415 1.00 92.12 81 VAL A C 1
ATOM 627 O O . VAL A 1 81 ? 3.463 4.177 0.703 1.00 92.12 81 VAL A O 1
ATOM 630 N N . ASN A 1 82 ? 2.370 6.055 1.239 1.00 94.62 82 ASN A N 1
ATOM 631 C CA . ASN A 1 82 ? 2.984 6.840 0.171 1.00 94.62 82 ASN A CA 1
ATOM 632 C C . ASN A 1 82 ? 4.501 6.955 0.307 1.00 94.62 82 ASN A C 1
ATOM 634 O O . ASN A 1 82 ? 5.184 6.858 -0.705 1.00 94.62 82 ASN A O 1
ATOM 638 N N . ASN A 1 83 ? 5.046 7.106 1.515 1.00 93.31 83 ASN A N 1
ATOM 639 C CA . ASN A 1 83 ? 6.498 7.119 1.708 1.00 93.31 83 ASN A CA 1
ATOM 640 C C . ASN A 1 83 ? 7.142 5.800 1.253 1.00 93.31 83 ASN A C 1
ATOM 642 O O . ASN A 1 83 ? 8.188 5.813 0.608 1.00 93.31 83 ASN A O 1
ATOM 646 N N . VAL A 1 84 ? 6.501 4.661 1.536 1.00 89.56 84 VAL A N 1
ATOM 647 C CA . VAL A 1 84 ? 6.978 3.349 1.071 1.00 89.56 84 VAL A CA 1
ATOM 648 C C . VAL A 1 84 ? 6.901 3.253 -0.455 1.00 89.56 84 VAL A C 1
ATOM 650 O O . VAL A 1 84 ? 7.880 2.890 -1.105 1.00 89.56 84 VAL A O 1
ATOM 653 N N . LEU A 1 85 ? 5.764 3.624 -1.046 1.00 90.38 85 LEU A N 1
ATOM 654 C CA . LEU A 1 85 ? 5.550 3.537 -2.493 1.00 90.38 85 LEU A CA 1
ATOM 655 C C . LEU A 1 85 ? 6.385 4.541 -3.306 1.00 90.38 85 LEU A C 1
ATOM 657 O O . LEU A 1 85 ? 6.665 4.286 -4.478 1.00 90.38 85 LEU A O 1
ATOM 661 N N . GLN A 1 86 ? 6.801 5.656 -2.699 1.00 90.19 86 GLN A N 1
ATOM 662 C CA . GLN A 1 86 ? 7.712 6.633 -3.302 1.00 90.19 86 GLN A CA 1
ATOM 663 C C . GLN A 1 86 ? 9.155 6.134 -3.380 1.00 90.19 86 GLN A C 1
ATOM 665 O O . GLN A 1 86 ? 9.857 6.487 -4.325 1.00 90.19 86 GLN A O 1
ATOM 670 N N . ASN A 1 87 ? 9.598 5.305 -2.430 1.00 88.75 87 ASN A N 1
ATOM 671 C CA . ASN A 1 87 ? 10.880 4.604 -2.556 1.00 88.75 87 ASN A CA 1
ATOM 672 C C . ASN A 1 87 ? 10.822 3.573 -3.693 1.00 88.75 87 ASN A C 1
ATOM 674 O O . ASN A 1 87 ? 11.805 3.358 -4.403 1.00 88.75 87 ASN A O 1
ATOM 678 N N . GLY A 1 88 ? 9.634 3.002 -3.899 1.00 87.75 88 GLY A N 1
ATOM 679 C CA . GLY A 1 88 ? 9.324 2.119 -5.008 1.00 87.75 88 GLY A CA 1
ATOM 680 C C . GLY A 1 88 ? 9.877 0.712 -4.865 1.00 87.75 88 GLY A C 1
ATOM 681 O O . GLY A 1 88 ? 10.540 0.354 -3.894 1.00 87.75 88 GLY A O 1
ATOM 682 N N . PHE A 1 89 ? 9.601 -0.087 -5.889 1.00 88.75 89 PHE A N 1
ATOM 683 C CA . PHE A 1 89 ? 10.043 -1.467 -6.006 1.00 88.75 89 PHE A CA 1
ATOM 684 C C . PHE A 1 89 ? 10.920 -1.607 -7.253 1.00 88.75 89 PHE A C 1
ATOM 686 O O . PHE A 1 89 ? 10.438 -1.347 -8.362 1.00 88.75 89 PHE A O 1
ATOM 693 N N . PRO A 1 90 ? 12.205 -1.976 -7.115 1.00 89.31 90 PRO A N 1
ATOM 694 C CA . PRO A 1 90 ? 13.074 -2.155 -8.269 1.00 89.31 90 PRO A CA 1
ATOM 695 C C . PRO A 1 90 ? 12.615 -3.363 -9.092 1.00 89.31 90 PRO A C 1
ATOM 697 O O . PRO A 1 90 ? 12.361 -4.440 -8.552 1.00 89.31 90 PRO A O 1
ATOM 700 N N . VAL A 1 91 ? 12.527 -3.193 -10.410 1.00 88.75 91 VAL A N 1
ATOM 701 C CA . VAL A 1 91 ? 12.260 -4.293 -11.339 1.00 88.75 91 VAL A CA 1
ATOM 702 C C . VAL A 1 91 ? 13.549 -5.107 -11.486 1.00 88.75 91 VAL A C 1
ATOM 704 O O . VAL A 1 91 ? 14.600 -4.519 -11.757 1.00 88.75 91 VAL A O 1
ATOM 707 N N . PRO A 1 92 ? 13.506 -6.443 -11.330 1.00 86.38 92 PRO A N 1
ATOM 708 C CA . PRO A 1 92 ? 14.688 -7.289 -11.432 1.00 86.38 92 PRO A CA 1
ATOM 709 C C . PRO A 1 92 ? 15.114 -7.428 -12.897 1.00 86.38 92 PRO A C 1
ATOM 711 O O . PRO A 1 92 ? 14.763 -8.390 -13.576 1.00 86.38 92 PRO A O 1
ATOM 714 N N . ILE A 1 93 ? 15.863 -6.446 -13.395 1.00 86.50 93 ILE A N 1
ATOM 715 C CA . ILE A 1 93 ? 16.438 -6.469 -14.740 1.00 86.50 93 ILE A CA 1
ATOM 716 C C . ILE A 1 93 ? 17.965 -6.578 -14.679 1.00 86.50 93 ILE A C 1
ATOM 718 O O . ILE A 1 93 ? 18.588 -6.038 -13.760 1.00 86.50 93 ILE A O 1
ATOM 722 N N . PRO A 1 94 ? 18.597 -7.242 -15.661 1.00 83.94 94 PRO A N 1
ATOM 723 C CA . PRO A 1 94 ? 20.048 -7.253 -15.773 1.00 83.94 94 PRO A CA 1
ATOM 724 C C . PRO A 1 94 ? 20.608 -5.837 -15.925 1.00 83.94 94 PRO A C 1
ATOM 726 O O . PRO A 1 94 ? 20.008 -4.983 -16.571 1.00 83.94 94 PRO A O 1
ATOM 729 N N . GLN A 1 95 ? 21.811 -5.603 -15.399 1.00 81.38 95 GLN A N 1
ATOM 730 C CA . GLN A 1 95 ? 22.420 -4.267 -15.378 1.00 81.38 95 GLN A CA 1
ATOM 731 C C . GLN A 1 95 ? 22.728 -3.682 -16.771 1.00 81.38 95 GLN A C 1
ATOM 733 O O . GLN A 1 95 ? 22.982 -2.486 -16.884 1.00 81.38 95 GLN A O 1
ATOM 738 N N . VAL A 1 96 ? 22.733 -4.516 -17.814 1.00 83.94 96 VAL A N 1
ATOM 739 C CA . VAL A 1 96 ? 22.927 -4.096 -19.211 1.00 83.94 96 VAL A CA 1
ATOM 740 C C . VAL A 1 96 ? 21.638 -3.635 -19.886 1.00 83.94 96 VAL A C 1
ATOM 742 O O . VAL A 1 96 ? 21.693 -3.154 -21.010 1.00 83.94 96 VAL A O 1
ATOM 745 N N . VAL A 1 97 ? 20.488 -3.808 -19.231 1.00 85.69 97 VAL A N 1
ATOM 746 C CA . VAL A 1 97 ? 19.164 -3.538 -19.791 1.00 85.69 97 VAL A CA 1
ATOM 747 C C . VAL A 1 97 ? 18.627 -2.230 -19.218 1.00 85.69 97 VAL A C 1
ATOM 749 O O . VAL A 1 97 ? 18.534 -2.054 -18.003 1.00 85.69 97 VAL A O 1
ATOM 752 N N . HIS A 1 98 ? 18.205 -1.328 -20.098 1.00 86.25 98 HIS A N 1
ATOM 753 C CA . HIS A 1 98 ? 17.502 -0.104 -19.731 1.00 86.25 98 HIS A CA 1
ATOM 754 C C . HIS A 1 98 ? 16.075 -0.135 -20.269 1.00 86.25 98 HIS A C 1
ATOM 756 O O . HIS A 1 98 ? 15.856 -0.344 -21.459 1.00 86.25 98 HIS A O 1
ATOM 762 N N . LEU A 1 99 ? 15.096 0.077 -19.387 1.00 87.19 99 LEU A N 1
ATOM 763 C CA . LEU A 1 99 ? 13.685 0.094 -19.767 1.00 87.19 99 LEU A CA 1
ATOM 764 C C . LEU A 1 99 ? 13.306 1.445 -20.381 1.00 87.19 99 LEU A C 1
ATOM 766 O O . LEU A 1 99 ? 13.667 2.502 -19.861 1.00 87.19 99 LEU A O 1
ATOM 770 N N . THR A 1 100 ? 12.552 1.400 -21.476 1.00 85.00 100 THR A N 1
ATOM 771 C CA . THR A 1 100 ? 12.073 2.560 -22.237 1.00 85.00 100 THR A CA 1
ATOM 772 C C . THR A 1 100 ? 10.608 2.361 -22.616 1.00 85.00 100 THR A C 1
ATOM 774 O O . THR A 1 100 ? 10.190 1.237 -22.891 1.00 85.00 100 THR A O 1
ATOM 777 N N . ALA A 1 101 ? 9.822 3.444 -22.633 1.00 80.75 101 ALA A N 1
ATOM 778 C CA . ALA A 1 101 ? 8.394 3.408 -22.974 1.00 80.75 101 ALA A CA 1
ATOM 779 C C . ALA A 1 101 ? 7.624 2.301 -22.220 1.00 80.75 101 ALA A C 1
ATOM 781 O O . ALA A 1 101 ? 7.055 1.392 -22.822 1.00 80.75 101 ALA A O 1
ATOM 782 N N . SER A 1 102 ? 7.677 2.355 -20.889 1.00 84.56 102 SER A N 1
ATOM 783 C CA . SER A 1 102 ? 7.048 1.368 -20.012 1.00 84.56 102 SER A CA 1
ATOM 784 C C . SER A 1 102 ? 5.558 1.663 -19.802 1.00 84.56 102 SER A C 1
ATOM 786 O O . SER A 1 102 ? 5.205 2.738 -19.322 1.00 84.56 102 SER A O 1
ATOM 788 N N . ASP A 1 103 ? 4.706 0.689 -20.113 1.00 86.44 103 ASP A N 1
ATOM 789 C CA . ASP A 1 103 ? 3.277 0.645 -19.795 1.00 86.44 103 ASP A CA 1
ATOM 790 C C . ASP A 1 103 ? 3.045 -0.338 -18.639 1.00 86.44 103 ASP A C 1
ATOM 792 O O . ASP A 1 103 ? 3.513 -1.480 -18.676 1.00 86.44 103 ASP A O 1
ATOM 796 N N . LEU A 1 104 ? 2.336 0.103 -17.601 1.00 86.75 104 LEU A N 1
ATOM 797 C CA . LEU A 1 104 ? 2.036 -0.700 -16.418 1.00 86.75 104 LEU A CA 1
ATOM 798 C C . LEU A 1 104 ? 0.526 -0.840 -16.275 1.00 86.75 104 LEU A C 1
ATOM 800 O O . LEU A 1 104 ? -0.179 0.138 -16.037 1.00 86.75 104 LEU A O 1
ATOM 804 N N . ARG A 1 105 ? 0.040 -2.077 -16.359 1.00 87.44 105 ARG A N 1
ATOM 805 C CA . ARG A 1 105 ? -1.380 -2.399 -16.214 1.00 87.44 105 ARG A CA 1
ATOM 806 C C . ARG A 1 105 ? -1.608 -3.219 -14.963 1.00 87.44 105 ARG A C 1
ATOM 808 O O . ARG A 1 105 ? -0.943 -4.231 -14.755 1.00 87.44 105 ARG A O 1
ATOM 815 N N . ILE A 1 106 ? -2.571 -2.797 -14.154 1.00 82.81 106 ILE A N 1
ATOM 816 C CA . ILE A 1 106 ? -3.023 -3.559 -12.993 1.00 82.81 106 ILE A CA 1
ATOM 817 C C . ILE A 1 106 ? -4.172 -4.448 -13.445 1.00 82.81 106 ILE A C 1
ATOM 819 O O . ILE A 1 106 ? -5.181 -3.958 -13.946 1.00 82.81 106 ILE A O 1
ATOM 823 N N . LEU A 1 107 ? -3.976 -5.751 -13.309 1.00 85.31 107 LEU A N 1
ATOM 824 C CA . LEU A 1 107 ? -4.976 -6.784 -13.545 1.00 85.31 107 LEU A CA 1
ATOM 825 C C . LEU A 1 107 ? -5.470 -7.298 -12.184 1.00 85.31 107 LEU A C 1
ATOM 827 O O . LEU A 1 107 ? -4.944 -6.913 -11.140 1.00 85.31 107 LEU A O 1
ATOM 831 N N . ASP A 1 108 ? -6.448 -8.202 -12.179 1.00 81.25 108 ASP A N 1
ATOM 832 C CA . ASP A 1 108 ? -7.124 -8.634 -10.946 1.00 81.25 108 ASP A CA 1
ATOM 833 C C . ASP A 1 108 ? -6.178 -9.177 -9.861 1.00 81.25 108 ASP A C 1
ATOM 835 O O . ASP A 1 108 ? -6.400 -8.967 -8.670 1.00 81.25 108 ASP A O 1
ATOM 839 N N . ARG A 1 109 ? -5.127 -9.907 -10.259 1.00 84.94 109 ARG A N 1
ATOM 840 C CA . ARG A 1 109 ? -4.188 -10.574 -9.333 1.00 84.94 109 ARG A CA 1
ATOM 841 C C . ARG A 1 109 ? -2.717 -10.389 -9.687 1.00 84.94 109 ARG A C 1
ATOM 843 O O . ARG A 1 109 ? -1.852 -10.972 -9.038 1.00 84.94 109 ARG A O 1
ATOM 850 N N . CYS A 1 110 ? -2.422 -9.616 -10.722 1.00 86.31 110 CYS A N 1
ATOM 851 C CA . CYS A 1 110 ? -1.059 -9.366 -11.164 1.00 86.31 110 CYS A CA 1
ATOM 852 C C . CYS A 1 110 ? -0.942 -7.980 -11.794 1.00 86.31 110 CYS A C 1
ATOM 854 O O . CYS A 1 110 ? -1.930 -7.367 -12.188 1.00 86.31 110 CYS A O 1
ATOM 856 N N . ALA A 1 111 ? 0.288 -7.490 -11.892 1.00 85.31 111 ALA A N 1
ATOM 857 C CA . ALA A 1 111 ? 0.602 -6.303 -12.667 1.00 85.31 111 ALA A CA 1
ATOM 858 C C . ALA A 1 111 ? 1.402 -6.727 -13.901 1.00 85.31 111 ALA A C 1
ATOM 860 O O . ALA A 1 111 ? 2.379 -7.468 -13.783 1.00 85.31 111 ALA A O 1
ATOM 861 N N . LEU A 1 112 ? 0.983 -6.267 -15.076 1.00 89.75 112 LEU A N 1
ATOM 862 C CA . LEU A 1 112 ? 1.692 -6.483 -16.329 1.00 89.75 112 LEU A CA 1
ATOM 863 C C . LEU A 1 112 ? 2.508 -5.236 -16.660 1.00 89.75 112 LEU A C 1
ATOM 865 O O . LEU A 1 112 ? 1.947 -4.177 -16.936 1.00 89.75 112 LEU A O 1
ATOM 869 N N . LEU A 1 113 ? 3.831 -5.386 -16.661 1.00 89.88 113 LEU A N 1
ATOM 870 C CA . LEU A 1 113 ? 4.764 -4.377 -17.146 1.00 89.88 113 LEU A CA 1
ATOM 871 C C . LEU A 1 113 ? 5.171 -4.719 -18.582 1.00 89.88 113 LEU A C 1
ATOM 873 O O . LEU A 1 113 ? 5.901 -5.680 -18.809 1.00 89.88 113 LEU A O 1
ATOM 877 N N . SER A 1 114 ? 4.707 -3.924 -19.541 1.00 90.69 114 SER A N 1
ATOM 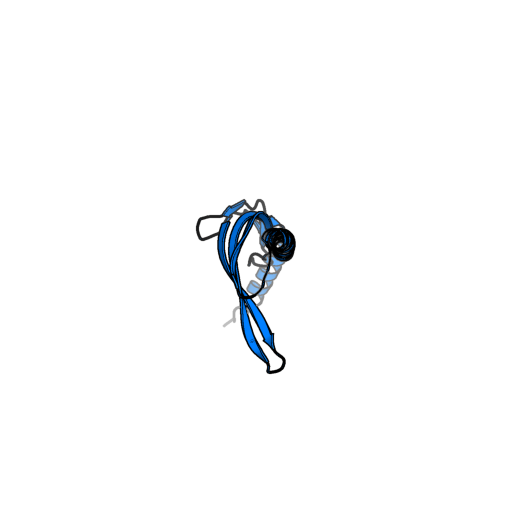878 C CA . SER A 1 114 ? 5.111 -4.008 -20.948 1.00 90.69 114 SER A CA 1
ATOM 879 C C . SER A 1 114 ? 6.074 -2.869 -21.251 1.00 90.69 114 SER A C 1
ATOM 881 O O . SER A 1 114 ? 5.804 -1.724 -20.914 1.00 90.69 114 SER A O 1
ATOM 883 N N . THR A 1 115 ? 7.228 -3.151 -21.842 1.00 89.69 115 THR A N 1
ATOM 884 C CA . THR A 1 115 ? 8.273 -2.135 -22.014 1.00 89.69 115 THR A CA 1
ATOM 885 C C . THR A 1 115 ? 9.168 -2.492 -23.185 1.00 89.69 115 THR A C 1
ATOM 887 O O . THR A 1 115 ? 9.438 -3.666 -23.433 1.00 89.69 115 THR A O 1
ATOM 890 N N . HIS A 1 116 ? 9.682 -1.474 -23.866 1.00 90.06 116 HIS A N 1
ATOM 891 C CA . HIS A 1 116 ? 10.834 -1.654 -24.736 1.00 90.06 116 HIS A CA 1
ATOM 892 C C . HIS A 1 116 ? 12.099 -1.633 -23.886 1.00 90.06 116 HIS A C 1
ATOM 894 O O . HIS A 1 116 ? 12.113 -1.072 -22.782 1.00 90.06 116 HIS A O 1
ATOM 900 N N . PHE A 1 117 ? 13.170 -2.229 -24.394 1.00 88.88 117 PHE A N 1
ATOM 901 C CA . PHE A 1 117 ? 14.459 -2.174 -23.732 1.00 88.88 117 PHE A CA 1
ATOM 902 C C . PHE A 1 117 ? 15.570 -1.801 -24.701 1.00 88.88 117 PHE A C 1
ATOM 904 O O . PHE A 1 117 ? 15.534 -2.140 -25.882 1.00 88.88 117 PHE A O 1
ATOM 911 N N . THR A 1 118 ? 16.570 -1.112 -24.169 1.00 88.56 118 THR A N 1
ATOM 912 C CA . THR A 1 118 ? 17.838 -0.858 -24.842 1.00 88.56 118 THR A CA 1
ATOM 913 C C . THR A 1 118 ? 18.958 -1.539 -24.072 1.00 88.56 118 THR A C 1
ATOM 915 O O . THR A 1 118 ? 18.857 -1.767 -22.863 1.00 88.56 118 THR A O 1
ATOM 918 N N . LEU A 1 119 ? 20.013 -1.911 -24.793 1.00 85.81 119 LEU A N 1
ATOM 919 C CA . LEU A 1 119 ? 21.184 -2.556 -24.218 1.00 85.81 119 LEU A CA 1
ATOM 920 C C . LEU A 1 119 ? 22.343 -1.569 -24.141 1.00 85.81 119 LEU A C 1
ATOM 922 O O . LEU A 1 119 ? 22.609 -0.834 -25.092 1.00 85.81 119 LEU A O 1
ATOM 926 N N . ASP A 1 120 ? 23.064 -1.587 -23.025 1.00 83.12 120 ASP A N 1
ATOM 927 C CA . ASP A 1 120 ? 24.343 -0.895 -22.923 1.00 83.12 120 ASP A CA 1
ATOM 928 C C . ASP A 1 120 ? 25.410 -1.682 -23.695 1.00 83.12 120 ASP A C 1
ATOM 930 O O . ASP A 1 120 ? 25.979 -2.661 -23.203 1.00 83.12 120 ASP A O 1
ATOM 934 N N . HIS A 1 121 ? 25.679 -1.243 -24.925 1.00 79.75 121 HIS A N 1
ATOM 935 C CA . HIS A 1 121 ? 26.645 -1.877 -25.819 1.00 79.75 121 HIS A CA 1
ATOM 936 C C . HIS A 1 121 ? 28.044 -2.023 -25.213 1.00 79.75 121 HIS A C 1
ATOM 938 O O . HIS A 1 121 ? 28.711 -3.012 -25.509 1.00 79.75 121 HIS A O 1
ATOM 944 N N . ARG A 1 122 ? 28.494 -1.091 -24.358 1.00 79.38 122 ARG A N 1
ATOM 945 C CA . ARG A 1 122 ? 29.826 -1.184 -23.737 1.00 79.38 122 ARG A CA 1
ATOM 946 C C . ARG A 1 122 ? 29.879 -2.370 -22.791 1.00 79.38 122 ARG A C 1
ATOM 948 O O . ARG A 1 122 ? 30.734 -3.234 -22.919 1.00 79.38 122 ARG A O 1
ATOM 955 N N . ARG A 1 123 ? 28.882 -2.467 -21.917 1.00 75.31 123 ARG A N 1
ATOM 956 C CA . ARG A 1 123 ? 28.804 -3.532 -20.915 1.00 75.31 123 ARG A CA 1
ATOM 957 C C . ARG A 1 123 ? 28.522 -4.895 -21.539 1.00 75.31 123 ARG A C 1
ATOM 959 O O . ARG A 1 123 ? 29.042 -5.899 -21.068 1.00 75.31 123 ARG A O 1
ATOM 966 N N . VAL A 1 124 ? 27.723 -4.939 -22.607 1.00 78.81 124 VAL A N 1
ATOM 967 C CA . VAL A 1 124 ? 27.526 -6.163 -23.397 1.00 78.81 124 VAL A CA 1
ATOM 968 C C . VAL A 1 124 ? 28.835 -6.591 -24.061 1.00 78.81 124 VAL A C 1
ATOM 970 O O . VAL A 1 124 ? 29.161 -7.774 -24.026 1.00 78.81 124 VAL A O 1
ATOM 973 N N . SER A 1 125 ? 29.609 -5.650 -24.610 1.00 77.06 125 SER A N 1
ATOM 974 C CA . SER A 1 125 ? 30.933 -5.931 -25.174 1.00 77.06 125 SER A CA 1
ATOM 975 C C . SER A 1 125 ? 31.908 -6.450 -24.115 1.00 77.06 125 SER A C 1
ATOM 977 O O . SER A 1 125 ? 32.624 -7.411 -24.380 1.00 77.06 125 SER A O 1
ATOM 979 N N . ASP A 1 126 ? 31.909 -5.881 -22.908 1.00 79.50 126 ASP A N 1
ATOM 980 C CA . ASP A 1 126 ? 32.746 -6.352 -21.800 1.00 79.50 126 ASP A CA 1
ATOM 981 C C . ASP A 1 126 ? 32.388 -7.793 -21.409 1.00 79.50 126 ASP A C 1
ATOM 983 O O . ASP A 1 126 ? 33.270 -8.646 -21.328 1.00 79.50 126 ASP A O 1
ATOM 987 N N . ILE A 1 127 ? 31.095 -8.103 -21.255 1.00 76.50 127 ILE A N 1
ATOM 988 C CA . ILE A 1 127 ? 30.623 -9.468 -20.966 1.00 76.50 127 ILE A CA 1
ATOM 989 C C . ILE A 1 127 ? 30.999 -10.429 -22.098 1.00 76.50 127 ILE A C 1
ATOM 991 O O . ILE A 1 127 ? 31.466 -11.539 -21.833 1.00 76.50 127 ILE A O 1
ATOM 995 N N . ALA A 1 128 ? 30.816 -10.014 -23.352 1.00 76.69 128 ALA A N 1
ATOM 996 C CA . ALA A 1 128 ? 31.165 -10.821 -24.514 1.00 76.69 128 ALA A CA 1
ATOM 997 C C . ALA A 1 128 ? 32.673 -11.092 -24.563 1.00 76.69 128 ALA A C 1
ATOM 999 O O . ALA A 1 128 ? 33.072 -12.237 -24.739 1.00 76.69 128 ALA A O 1
ATOM 1000 N N . SER A 1 129 ? 33.507 -10.076 -24.329 1.00 75.94 129 SER A N 1
ATOM 1001 C CA . SER A 1 129 ? 34.962 -10.227 -24.279 1.00 75.94 129 SER A CA 1
ATOM 1002 C C . SER A 1 129 ? 35.393 -11.166 -23.150 1.00 75.94 129 SER A C 1
ATOM 1004 O O . SER A 1 129 ? 36.137 -12.110 -23.392 1.00 75.94 129 SER A O 1
ATOM 1006 N N . LEU A 1 130 ? 34.847 -11.004 -21.943 1.00 74.19 130 LEU A N 1
ATOM 1007 C CA . LEU A 1 130 ? 35.129 -11.894 -20.822 1.00 74.19 130 LEU A CA 1
ATOM 1008 C C . LEU A 1 130 ? 34.713 -13.331 -21.131 1.00 74.19 130 LEU A C 1
ATOM 1010 O O . LEU A 1 130 ? 35.443 -14.247 -20.794 1.00 74.19 130 LEU A O 1
ATOM 1014 N N . THR A 1 131 ? 33.574 -13.543 -21.789 1.00 71.69 131 THR A N 1
ATOM 1015 C CA . THR A 1 131 ? 33.072 -14.891 -22.099 1.00 71.69 131 THR A CA 1
ATOM 1016 C C . THR A 1 131 ? 33.872 -15.557 -23.220 1.00 71.69 131 THR A C 1
ATOM 1018 O O . THR A 1 131 ? 34.252 -16.715 -23.086 1.00 71.69 131 THR A O 1
ATOM 1021 N N . ILE A 1 132 ? 34.164 -14.826 -24.300 1.00 68.88 132 ILE A N 1
ATOM 1022 C CA . ILE A 1 132 ? 34.904 -15.329 -25.469 1.00 68.88 132 ILE A CA 1
ATOM 1023 C C . ILE A 1 132 ? 36.376 -15.582 -25.120 1.00 68.88 132 ILE A C 1
ATOM 1025 O O . ILE A 1 132 ? 36.962 -16.548 -25.602 1.00 68.88 132 ILE A O 1
ATOM 1029 N N . PHE A 1 133 ? 36.977 -14.735 -24.280 1.00 65.56 133 PHE A N 1
ATOM 1030 C CA . PHE A 1 133 ? 38.397 -14.828 -23.941 1.00 65.56 133 PHE A CA 1
ATOM 1031 C C . PHE A 1 133 ? 38.688 -15.572 -22.619 1.00 65.56 133 PHE A C 1
ATOM 1033 O O . PHE A 1 133 ? 39.841 -15.938 -22.412 1.00 65.56 133 PHE A O 1
ATOM 1040 N N . ASN A 1 134 ? 37.696 -15.859 -21.752 1.00 56.78 134 ASN A N 1
ATOM 1041 C CA . ASN A 1 134 ? 37.863 -16.800 -20.618 1.00 56.78 134 ASN A CA 1
ATOM 1042 C C . ASN A 1 134 ? 37.489 -18.251 -20.941 1.00 56.78 134 ASN A C 1
ATOM 1044 O O . ASN A 1 134 ? 37.814 -19.133 -20.144 1.00 56.78 134 ASN A O 1
ATOM 1048 N N . SER A 1 135 ? 36.807 -18.546 -22.052 1.00 53.19 135 SER A N 1
ATOM 1049 C CA . SER A 1 135 ? 36.757 -19.931 -22.523 1.00 53.19 135 SER A CA 1
ATOM 1050 C C . SER A 1 135 ? 38.166 -20.316 -22.971 1.00 53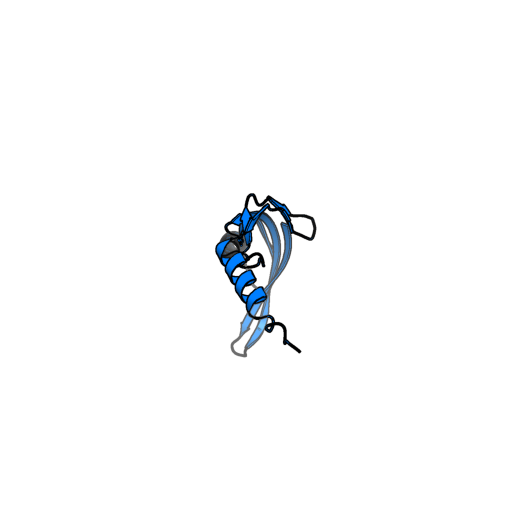.19 135 SER A C 1
ATOM 1052 O O . SER A 1 135 ? 38.722 -19.674 -23.858 1.00 53.19 135 SER A O 1
ATOM 1054 N N . THR A 1 136 ? 38.746 -21.307 -22.295 1.00 52.62 136 THR A N 1
ATOM 1055 C CA . THR A 1 136 ? 40.073 -21.905 -22.504 1.00 52.62 136 THR A CA 1
ATOM 1056 C C . THR A 1 136 ? 40.566 -21.789 -23.953 1.00 52.62 136 THR A C 1
ATOM 1058 O O . THR A 1 136 ? 39.813 -22.144 -24.864 1.00 52.62 136 THR A O 1
ATOM 1061 N N . PRO A 1 137 ? 41.822 -21.361 -24.202 1.00 49.22 137 PRO A N 1
ATOM 1062 C CA . PRO A 1 137 ? 42.370 -21.407 -25.548 1.00 49.22 137 PRO A CA 1
ATOM 1063 C C . PRO A 1 137 ? 42.310 -22.858 -26.016 1.00 49.22 137 PRO A C 1
ATOM 1065 O O . PRO A 1 137 ? 42.689 -23.762 -25.267 1.00 49.22 137 PRO A O 1
ATOM 1068 N N . PHE A 1 138 ? 41.782 -23.070 -27.222 1.00 54.19 138 PHE A N 1
ATOM 1069 C CA . PHE A 1 138 ? 41.785 -24.358 -27.902 1.00 54.19 138 PHE A CA 1
ATOM 1070 C C . PHE A 1 138 ? 43.134 -25.045 -27.671 1.00 54.19 138 PHE A C 1
ATOM 1072 O O . PHE A 1 138 ? 44.171 -24.564 -28.129 1.00 54.19 138 PHE A O 1
ATOM 1079 N N . GLY A 1 139 ? 43.116 -26.130 -26.893 1.00 42.00 139 GLY A N 1
ATOM 1080 C CA . GLY A 1 139 ? 44.280 -26.975 -26.703 1.00 42.00 139 GLY A CA 1
ATOM 1081 C C . GLY A 1 139 ? 44.653 -27.552 -28.058 1.00 42.00 139 GLY A C 1
ATOM 1082 O O . GLY A 1 139 ? 43.924 -28.384 -28.591 1.00 42.00 139 GLY A O 1
ATOM 1083 N N . TYR A 1 140 ? 45.752 -27.065 -28.624 1.00 40.78 140 TYR A N 1
ATOM 1084 C CA . TYR A 1 140 ? 46.424 -27.720 -29.735 1.00 40.78 140 TYR A CA 1
ATOM 1085 C C . TYR A 1 140 ? 46.936 -29.078 -29.230 1.00 40.78 140 TYR A C 1
ATOM 1087 O O . TYR A 1 140 ? 47.798 -29.121 -28.349 1.00 40.78 140 TYR A O 1
ATOM 1095 N N . GLN A 1 141 ? 46.351 -30.162 -29.747 1.00 35.97 141 GLN A N 1
ATOM 1096 C CA . GLN A 1 141 ? 47.036 -31.449 -29.888 1.00 35.97 141 GLN A CA 1
ATOM 1097 C C . GLN A 1 141 ? 47.904 -31.414 -31.142 1.00 35.97 141 GLN A C 1
ATOM 1099 O O . GLN A 1 141 ? 47.460 -30.791 -32.136 1.00 35.97 141 GLN A O 1
#

Secondary structure (DSSP, 8-state):
-EEEEEEEEEEE-TT--EEEEEEEEEEEEEEEEEEEETTEEEEEEEEEEEEEEEEEESS---HHHHHHHHHHHHHHHHHHHHHHHHH-EE----TTEEEEEEEEEE-SS-EEEEEEEEE-HHHHHHHHHHHHHHS------

Mean predicted aligned error: 10.01 Å

Radius of gyration: 26.04 Å; Cα contacts (8 Å, |Δi|>4): 209; chains: 1; bounding box: 66×44×66 Å

Sequence (141 aa):
MNVNGLIFIYVFNENSVRRQAAVFGLDLVADTTLHVKKSTILGKVTLSRFHLSKISGNIGITDEEVSDLALLSSEMLQKFVNNVLQNGFPVPIPQVVHLTASDLRILDRCALLSTHFTLDHRRVSDIASLTIFNSTPFGYQ

Nearest PDB structures (foldseek):
  1ewf-assembly1_A  TM=7.762E-01  e=4.626E-07  Homo sapiens
  1bp1-assembly1_A  TM=7.092E-01  e=4.162E-07  Homo sapiens
  4m4d-assembly2_B  TM=7.406E-01  e=2.259E-06  Mus musculus
  4m4d-assembly1_A  TM=7.236E-01  e=3.271E-06  Mus musculus
  4f2a-assembly1_A  TM=4.632E-01  e=1.247E-02  Homo sapiens

Organism: Parascaris univalens (NCBI:txid6257)

Foldseek 3Di:
DWDWDKDWDWDADPVRDTDTAFIKIWIWDKDKDWDDDFQFIAIAIDTPDIDIDTDDGPDPDDPVNRVVVRVVVNVVVRVVVNVVRRVGHGHPDPPQKTWAPWDWDDDPPDIDIDTDIDGDPVVVVVVVCCVVVVPDDPDDD

Solvent-accessible surface area (backbone atoms only — not comparable to full-atom values): 8265 Å² total; per-residue (Å²): 91,79,48,76,49,76,48,77,41,70,46,68,48,99,85,68,52,78,39,82,36,34,33,29,40,38,46,35,31,36,50,77,50,70,48,74,54,93,54,22,42,30,37,45,58,45,73,80,38,64,45,61,41,86,73,51,59,85,60,94,75,54,72,67,59,42,50,53,49,27,55,54,51,46,54,53,50,40,51,54,52,26,56,56,26,61,73,36,46,75,56,98,63,61,94,45,57,43,70,39,82,66,46,72,44,81,53,100,89,51,72,50,77,48,62,47,72,48,68,42,62,67,59,51,48,51,53,48,49,52,53,67,70,65,50,74,78,82,78,83,126

InterPro domains:
  IPR001124 Lipid-binding serum glycoprotein, C-terminal [PF02886] (6-117)
  IPR017943 Bactericidal permeability-increasing protein, alpha/beta domain superfamily [SSF55394] (2-118)
  IPR032942 BPI/LBP/Plunc family [PTHR10504] (2-129)